Protein AF-A0A7G9G702-F1 (afdb_monomer)

Radius of gyration: 19.11 Å; Cα contacts (8 Å, |Δi|>4): 80; chains: 1; bounding box: 37×28×56 Å

Mean predicted aligned error: 6.54 Å

Sequence (93 aa):
MSKAVLVMDLPECCGDCKLGDLDPSGLYCIPADNYFDGNDSSEEKAAWCPLRELPERKKLSGNVSNIESLGKEIAAASWNECLDAIEGSAEHE

Foldseek 3Di:
DDDDDDDDDDDQFQLPDPQWDQDPVGIARNVQRDHDPCVRPRRHYDPSHPDDDDDDQDDQPVDCPDPVNVVVNVVSVVSVVVVCVVVVVPDDD

pLDDT: mean 86.0, std 12.65, range [39.09, 97.06]

Solvent-accessible surface area (backbone atoms only — not comparable to full-atom values): 6138 Å² total; per-residue (Å²): 132,90,87,88,83,88,83,76,86,82,54,80,17,51,72,70,30,90,59,44,47,81,52,100,91,38,47,31,34,63,92,72,74,44,69,57,82,71,76,58,42,66,73,42,66,52,93,82,54,83,80,70,83,78,79,80,74,55,81,74,81,87,67,66,87,48,73,67,43,43,51,52,43,50,54,29,49,57,51,37,51,54,50,28,58,68,73,65,66,54,77,85,126

Structure (mmCIF, N/CA/C/O backbone):
data_AF-A0A7G9G702-F1
#
_entry.id   AF-A0A7G9G702-F1
#
loop_
_atom_site.group_PDB
_atom_site.id
_atom_site.type_symbol
_atom_site.label_atom_id
_atom_site.label_alt_id
_atom_site.label_comp_id
_atom_site.label_asym_id
_atom_site.label_entity_id
_atom_site.label_seq_id
_atom_site.pdbx_PDB_ins_code
_atom_site.Cartn_x
_atom_site.Cartn_y
_atom_site.Cartn_z
_atom_site.occupancy
_atom_site.B_iso_or_equiv
_atom_site.auth_seq_id
_atom_site.auth_comp_id
_atom_site.auth_asym_id
_atom_site.auth_atom_id
_atom_site.pdbx_PDB_model_num
ATOM 1 N N . MET A 1 1 ? -19.474 4.122 -13.969 1.00 74.75 1 MET A N 1
ATOM 2 C CA . MET A 1 1 ? -18.239 3.364 -14.260 1.00 74.75 1 MET A CA 1
ATOM 3 C C . MET A 1 1 ? -17.720 2.796 -12.961 1.00 74.75 1 MET A C 1
ATOM 5 O O . MET A 1 1 ? -17.677 3.541 -11.986 1.00 74.75 1 MET A O 1
ATOM 9 N N . SER A 1 2 ? -17.368 1.516 -12.938 1.00 88.44 2 SER A N 1
ATOM 10 C CA . SER A 1 2 ? -16.728 0.899 -11.775 1.00 88.44 2 SER A CA 1
ATOM 11 C C . SER A 1 2 ? -15.326 1.479 -11.576 1.00 88.44 2 SER A C 1
ATOM 13 O O . SER A 1 2 ? -14.682 1.901 -12.538 1.00 88.44 2 SER A O 1
ATOM 15 N N . LYS A 1 3 ? -14.878 1.555 -10.324 1.00 89.19 3 LYS A N 1
ATOM 16 C CA . LYS A 1 3 ? -13.512 1.953 -9.960 1.00 89.19 3 LYS A CA 1
ATOM 17 C C . LYS A 1 3 ? -12.693 0.693 -9.676 1.00 89.19 3 LYS A C 1
ATOM 19 O O . LYS A 1 3 ? -13.268 -0.320 -9.292 1.00 89.19 3 LYS A O 1
ATOM 24 N N . ALA A 1 4 ? -11.381 0.770 -9.877 1.00 89.31 4 ALA A N 1
ATOM 25 C CA . ALA A 1 4 ? -10.442 -0.310 -9.595 1.00 89.31 4 ALA A CA 1
ATOM 26 C C . ALA A 1 4 ? -9.292 0.211 -8.724 1.00 89.31 4 ALA A C 1
ATOM 28 O O . ALA A 1 4 ? -8.938 1.388 -8.809 1.00 89.31 4 ALA A O 1
ATOM 29 N N . VAL A 1 5 ? -8.733 -0.678 -7.906 1.00 90.00 5 VAL A N 1
ATOM 30 C CA . VAL A 1 5 ? -7.530 -0.473 -7.091 1.00 90.00 5 VAL A CA 1
ATOM 31 C C . VAL A 1 5 ? -6.624 -1.681 -7.325 1.00 90.00 5 VAL A C 1
ATOM 33 O O . VAL A 1 5 ? -7.122 -2.801 -7.423 1.00 90.00 5 VAL A O 1
ATOM 36 N N . LEU A 1 6 ? -5.317 -1.450 -7.445 1.00 91.12 6 LEU A N 1
ATOM 37 C CA . LEU A 1 6 ? -4.297 -2.496 -7.500 1.00 91.12 6 LEU A CA 1
ATOM 38 C C . LEU A 1 6 ? -3.559 -2.513 -6.163 1.00 91.12 6 LEU A C 1
ATOM 40 O O . LEU A 1 6 ? -3.003 -1.491 -5.763 1.00 91.12 6 LEU A O 1
ATOM 44 N N . VAL A 1 7 ? -3.556 -3.666 -5.501 1.00 92.44 7 VAL A N 1
ATOM 45 C CA . VAL A 1 7 ? -2.801 -3.911 -4.269 1.00 92.44 7 VAL A CA 1
ATOM 46 C C . VAL A 1 7 ? -1.676 -4.878 -4.601 1.00 92.44 7 VAL A C 1
ATOM 48 O O . VAL A 1 7 ? -1.908 -5.916 -5.218 1.00 92.44 7 VAL A O 1
ATOM 51 N N . MET A 1 8 ? -0.456 -4.499 -4.245 1.00 92.12 8 MET A N 1
ATOM 52 C CA . MET A 1 8 ? 0.755 -5.284 -4.456 1.00 92.12 8 MET A CA 1
ATOM 53 C C . MET A 1 8 ? 1.814 -4.858 -3.444 1.00 92.12 8 MET A C 1
ATOM 55 O O . MET A 1 8 ? 1.740 -3.748 -2.910 1.00 92.12 8 MET A O 1
ATOM 59 N N . ASP A 1 9 ? 2.817 -5.705 -3.238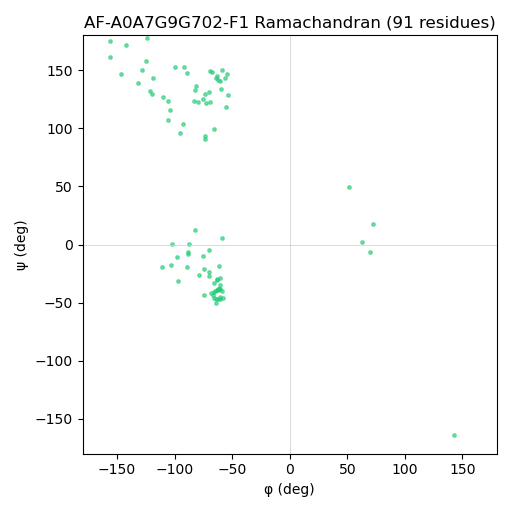 1.00 91.75 9 ASP A N 1
ATOM 60 C C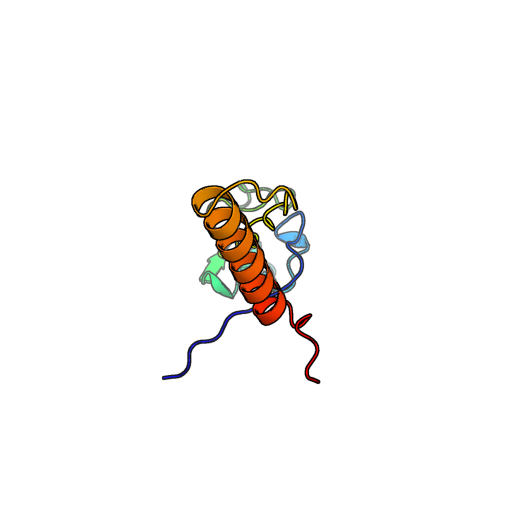A . ASP A 1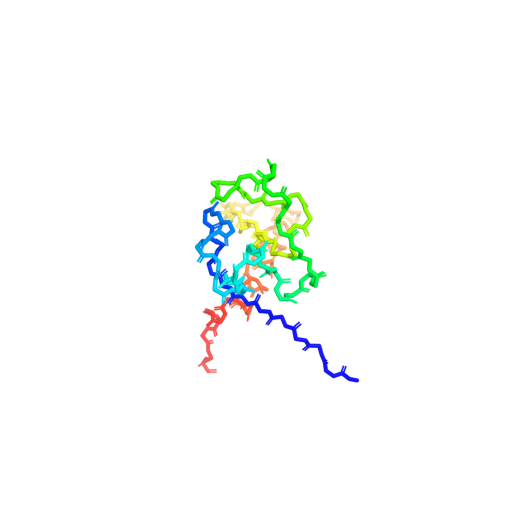 9 ? 3.991 -5.332 -2.455 1.00 91.75 9 ASP A CA 1
ATOM 61 C C . ASP A 1 9 ? 4.694 -4.132 -3.099 1.00 91.75 9 ASP A C 1
ATOM 63 O O . ASP A 1 9 ? 4.895 -4.084 -4.320 1.00 91.75 9 ASP A O 1
ATOM 67 N N . LEU A 1 10 ? 5.049 -3.142 -2.276 1.00 90.06 10 LEU A N 1
ATOM 68 C CA . LEU A 1 10 ? 5.775 -1.973 -2.753 1.00 90.06 10 LEU A CA 1
ATOM 69 C C . LEU A 1 10 ? 7.225 -2.386 -3.066 1.00 90.06 10 LEU A C 1
ATOM 71 O O . LEU A 1 10 ? 7.911 -2.864 -2.163 1.00 90.06 10 LEU A O 1
ATOM 75 N N . PRO A 1 11 ? 7.710 -2.207 -4.308 1.00 89.25 11 PRO A N 1
ATOM 76 C CA . PRO A 1 11 ? 9.088 -2.539 -4.647 1.00 89.25 11 PRO A CA 1
ATOM 77 C C . PRO A 1 11 ? 10.060 -1.564 -3.971 1.00 89.25 11 PRO A C 1
ATOM 79 O O . PRO A 1 11 ? 9.730 -0.388 -3.792 1.00 89.25 11 PRO A O 1
ATOM 82 N N . GLU A 1 12 ? 11.264 -2.040 -3.640 1.00 83.81 12 GLU A N 1
ATOM 83 C CA . GLU A 1 12 ? 12.317 -1.217 -3.020 1.00 83.81 12 GLU A CA 1
ATOM 84 C C . GLU A 1 12 ? 12.740 -0.064 -3.939 1.00 83.81 12 GLU A C 1
ATOM 86 O O . GLU A 1 12 ? 12.925 1.067 -3.490 1.00 83.81 12 GLU A O 1
ATOM 91 N N . CYS A 1 13 ? 12.803 -0.331 -5.244 1.00 84.19 13 CYS A N 1
ATOM 92 C CA . CYS A 1 13 ? 13.141 0.649 -6.260 1.00 84.19 13 CYS A CA 1
ATOM 93 C C . CYS A 1 13 ? 12.317 0.463 -7.540 1.00 84.19 13 CYS A C 1
ATOM 95 O O . CYS A 1 13 ? 11.588 -0.516 -7.730 1.00 84.19 13 CYS A O 1
ATOM 97 N N . CYS A 1 14 ? 12.431 1.414 -8.466 1.00 84.81 14 CYS A N 1
ATOM 98 C CA . CYS A 1 14 ? 11.678 1.351 -9.713 1.00 84.81 14 CYS A CA 1
ATOM 99 C C . CYS A 1 14 ? 12.153 0.240 -10.661 1.00 84.81 14 CYS A C 1
ATOM 101 O O . CYS A 1 14 ? 11.325 -0.292 -11.398 1.00 84.81 14 CYS A O 1
ATOM 103 N N . GLY A 1 15 ? 13.428 -0.163 -10.596 1.00 83.00 15 GLY A N 1
ATOM 104 C CA . GLY A 1 15 ? 13.961 -1.275 -11.392 1.00 83.00 15 GLY A CA 1
ATOM 105 C C . GLY A 1 15 ? 13.320 -2.631 -11.069 1.00 83.00 15 GLY A C 1
ATOM 106 O O . GLY A 1 15 ? 13.158 -3.459 -11.962 1.00 83.00 15 GLY A O 1
ATOM 107 N N . ASP A 1 16 ? 12.876 -2.828 -9.826 1.00 85.62 16 ASP A N 1
ATOM 108 C CA . ASP A 1 16 ? 12.208 -4.061 -9.386 1.00 85.62 16 ASP A CA 1
ATOM 109 C C . ASP A 1 16 ? 10.686 -4.043 -9.603 1.00 85.62 16 ASP A C 1
ATOM 111 O O . ASP A 1 16 ? 10.000 -5.065 -9.444 1.00 85.62 16 ASP A O 1
ATOM 115 N N . CYS A 1 17 ? 10.139 -2.889 -9.991 1.00 89.25 17 CYS A N 1
ATOM 116 C CA . CYS A 1 17 ? 8.708 -2.682 -10.139 1.00 89.25 17 CYS A CA 1
ATOM 117 C C . CYS A 1 17 ? 8.138 -3.476 -11.320 1.00 89.25 17 CYS A C 1
ATOM 119 O O . CYS A 1 17 ? 8.483 -3.251 -12.477 1.00 89.25 17 CYS A O 1
ATOM 121 N N . LYS A 1 18 ? 7.155 -4.342 -11.046 1.00 90.00 18 LYS A N 1
ATOM 122 C CA . LYS A 1 18 ? 6.463 -5.149 -12.073 1.00 90.00 18 LYS A CA 1
ATOM 123 C C . LYS A 1 18 ? 5.558 -4.344 -13.011 1.00 90.00 18 LYS A C 1
ATOM 125 O O . LYS A 1 18 ? 4.985 -4.913 -13.933 1.00 90.00 18 LYS A O 1
ATOM 130 N N . LEU A 1 19 ? 5.407 -3.046 -12.755 1.00 91.62 19 LEU A N 1
ATOM 131 C CA . LEU A 1 19 ? 4.650 -2.112 -13.592 1.00 91.62 19 LEU A CA 1
ATOM 132 C C . LEU A 1 19 ? 5.562 -1.241 -14.472 1.00 91.62 19 LEU A C 1
ATOM 134 O O . LEU A 1 19 ? 5.063 -0.363 -15.178 1.00 91.62 19 LEU A O 1
ATOM 138 N N . GLY A 1 20 ? 6.880 -1.432 -14.381 1.00 88.69 20 GLY A N 1
ATOM 139 C CA . GLY A 1 20 ? 7.856 -0.793 -15.252 1.00 88.69 20 GLY A CA 1
ATOM 140 C C . GLY A 1 20 ? 8.170 -1.649 -16.477 1.00 88.69 20 GLY A C 1
ATOM 141 O O . GLY A 1 20 ? 8.076 -2.875 -16.422 1.00 88.69 20 GLY A O 1
ATOM 142 N N . ASP A 1 21 ? 8.564 -0.994 -17.562 1.00 88.06 21 ASP A N 1
ATOM 143 C CA . ASP A 1 21 ? 9.126 -1.628 -18.753 1.00 88.06 21 ASP A CA 1
ATOM 144 C C . ASP A 1 21 ? 10.523 -1.062 -19.018 1.00 88.06 21 ASP A C 1
ATOM 146 O O . ASP A 1 21 ? 10.717 0.151 -18.957 1.00 88.06 21 ASP A O 1
ATOM 150 N N . LEU A 1 22 ? 11.503 -1.932 -19.254 1.00 85.75 22 LEU A N 1
ATOM 151 C CA . LEU A 1 22 ? 12.882 -1.529 -19.520 1.00 85.75 22 LEU A CA 1
ATOM 152 C C . LEU A 1 22 ? 13.158 -1.677 -21.012 1.00 85.75 22 LEU A C 1
ATOM 154 O O . LEU A 1 22 ? 13.191 -2.791 -21.537 1.00 85.75 22 LEU A O 1
ATOM 158 N N . ASP A 1 23 ? 13.422 -0.558 -21.674 1.00 84.56 23 ASP A N 1
ATOM 159 C CA . ASP A 1 23 ? 13.720 -0.505 -23.099 1.00 84.56 23 ASP A CA 1
ATOM 160 C C . ASP A 1 23 ? 15.079 0.185 -23.366 1.00 84.56 23 ASP A C 1
ATOM 162 O O . ASP A 1 23 ? 15.763 0.617 -22.432 1.00 84.56 23 ASP A O 1
ATOM 166 N N . PRO A 1 24 ? 15.539 0.273 -24.631 1.00 83.31 24 PRO A N 1
ATOM 167 C CA . PRO A 1 24 ? 16.801 0.943 -24.957 1.00 83.31 24 PRO A CA 1
ATOM 168 C C . PRO A 1 24 ? 16.858 2.439 -24.597 1.00 83.31 24 PRO A C 1
ATOM 170 O O . PRO A 1 24 ? 17.953 2.999 -24.556 1.00 83.31 24 PRO A O 1
ATOM 173 N N . SER A 1 25 ? 15.711 3.088 -24.388 1.00 82.88 25 SER A N 1
ATOM 174 C CA . SER A 1 25 ? 15.581 4.498 -24.002 1.00 82.88 25 SER A CA 1
ATOM 175 C C . SER A 1 25 ? 15.592 4.685 -22.481 1.00 82.88 25 SER A C 1
ATOM 177 O O . SER A 1 25 ? 15.880 5.786 -22.013 1.00 82.88 25 SER A O 1
ATOM 179 N N . GLY A 1 26 ? 15.314 3.630 -21.711 1.00 84.81 26 GLY A N 1
ATOM 180 C CA . GLY A 1 26 ? 15.411 3.607 -20.256 1.00 84.81 26 GLY A CA 1
ATOM 181 C C . GLY A 1 26 ? 14.301 2.791 -19.600 1.00 84.81 26 GLY A C 1
ATOM 182 O O . GLY A 1 26 ? 13.623 1.985 -20.231 1.00 84.81 26 GLY A O 1
ATOM 183 N N . LEU A 1 27 ? 14.118 2.998 -18.296 1.00 87.56 27 LEU A N 1
ATOM 184 C CA . LEU A 1 27 ? 12.973 2.452 -17.575 1.00 87.56 27 LEU A CA 1
ATOM 185 C C . LEU A 1 27 ? 11.765 3.378 -17.791 1.00 87.56 27 LEU A C 1
ATOM 187 O O . LEU A 1 27 ? 11.868 4.596 -17.625 1.00 87.56 27 LEU A O 1
ATOM 191 N N . TYR A 1 28 ? 10.616 2.800 -18.120 1.00 89.88 28 TYR A N 1
ATOM 192 C CA . TYR A 1 28 ? 9.348 3.487 -18.338 1.00 89.88 28 TYR A CA 1
ATOM 193 C C . TYR A 1 28 ? 8.288 2.988 -17.352 1.00 89.88 28 TYR A C 1
ATOM 195 O O . TYR A 1 28 ? 8.074 1.789 -17.196 1.00 89.88 28 TYR A O 1
ATOM 203 N N . CYS A 1 29 ? 7.608 3.906 -16.665 1.00 91.06 29 CYS A N 1
ATOM 204 C CA . CYS A 1 29 ? 6.527 3.597 -15.737 1.00 91.06 29 CYS A CA 1
ATOM 205 C C . CYS A 1 29 ? 5.178 3.642 -16.461 1.00 91.06 29 CYS A C 1
ATOM 207 O O . CYS A 1 29 ? 4.621 4.718 -16.681 1.00 91.06 29 CYS A O 1
ATOM 209 N N . ILE A 1 30 ? 4.615 2.469 -16.760 1.00 92.06 30 ILE A N 1
ATOM 210 C CA . ILE A 1 30 ? 3.359 2.344 -17.515 1.00 92.06 30 ILE A CA 1
ATOM 211 C C . ILE A 1 30 ? 2.190 3.083 -16.831 1.00 92.06 30 ILE A C 1
ATOM 213 O O . ILE A 1 30 ? 1.484 3.823 -17.513 1.00 92.06 30 ILE A O 1
ATOM 217 N N . PRO A 1 31 ? 1.960 2.962 -15.503 1.00 92.25 31 PRO A N 1
ATOM 218 C CA . PRO A 1 31 ? 0.818 3.626 -14.868 1.00 92.25 31 PRO A CA 1
ATOM 219 C C . PRO A 1 31 ? 0.933 5.154 -14.796 1.00 92.25 31 PRO A C 1
ATOM 221 O O . PRO A 1 31 ? -0.086 5.824 -14.643 1.00 92.25 31 PRO A O 1
ATOM 224 N N . ALA A 1 32 ? 2.152 5.697 -14.843 1.00 91.19 32 ALA A N 1
ATOM 225 C CA . ALA A 1 32 ? 2.400 7.137 -14.776 1.00 91.19 32 ALA A CA 1
ATOM 226 C C . ALA A 1 32 ? 2.597 7.782 -16.153 1.00 91.19 32 ALA A C 1
ATOM 228 O O . ALA A 1 32 ? 2.629 9.007 -16.226 1.00 91.19 32 ALA A O 1
ATOM 229 N N . ASP A 1 33 ? 2.746 6.970 -17.204 1.00 91.94 33 ASP A N 1
ATOM 230 C CA . ASP A 1 33 ? 3.110 7.409 -18.551 1.00 91.94 33 ASP A CA 1
ATOM 231 C C . ASP A 1 33 ? 4.366 8.300 -18.555 1.00 91.94 33 ASP A C 1
ATOM 233 O O . ASP A 1 33 ? 4.374 9.413 -19.080 1.00 91.94 33 ASP A O 1
ATOM 237 N N . ASN A 1 34 ? 5.428 7.840 -17.882 1.00 89.12 34 ASN A N 1
ATOM 238 C CA . ASN A 1 34 ? 6.641 8.634 -17.704 1.00 89.12 34 ASN A CA 1
ATOM 239 C C . ASN A 1 34 ? 7.917 7.782 -17.685 1.00 89.12 34 ASN A C 1
ATOM 241 O O . ASN A 1 34 ? 7.915 6.659 -17.179 1.00 89.12 34 ASN A O 1
ATOM 245 N N . TYR A 1 35 ? 9.012 8.339 -18.205 1.00 86.69 35 TYR A N 1
ATOM 246 C CA . TYR A 1 35 ? 10.345 7.735 -18.142 1.00 86.69 35 TYR A CA 1
ATOM 247 C C . TYR A 1 35 ? 11.077 8.164 -16.875 1.00 86.69 35 TYR A C 1
ATOM 249 O O . TYR A 1 35 ? 10.925 9.289 -16.399 1.00 86.69 35 TYR A O 1
ATOM 257 N N . PHE A 1 36 ? 11.914 7.272 -16.355 1.00 79.12 36 PHE A N 1
ATOM 258 C CA . PHE A 1 36 ? 12.876 7.628 -15.319 1.00 79.12 36 PHE A CA 1
ATOM 259 C C . PHE A 1 36 ? 14.030 8.402 -15.962 1.00 79.12 36 PHE A C 1
ATOM 261 O O . PHE A 1 36 ? 14.650 7.927 -16.912 1.00 79.12 36 PHE A O 1
ATOM 268 N N . ASP A 1 37 ? 14.316 9.603 -15.461 1.00 70.88 37 ASP A N 1
ATOM 269 C CA . ASP A 1 37 ? 15.272 10.543 -16.062 1.00 70.88 37 ASP A CA 1
ATOM 270 C C . ASP A 1 37 ? 16.744 10.256 -15.707 1.00 70.88 37 ASP A C 1
ATOM 272 O O . ASP A 1 37 ? 17.627 11.078 -15.955 1.00 70.88 37 ASP A O 1
ATOM 276 N N . GLY A 1 38 ? 17.027 9.079 -15.139 1.00 60.44 38 GLY A N 1
ATOM 277 C CA . GLY A 1 38 ? 18.368 8.635 -14.753 1.00 60.44 38 GLY A CA 1
ATOM 278 C C . GLY A 1 38 ? 18.975 9.388 -13.564 1.00 60.44 38 GLY A C 1
ATOM 279 O O . GLY A 1 38 ? 20.042 8.991 -13.098 1.00 60.44 38 GLY A O 1
ATOM 280 N N . ASN A 1 39 ? 18.318 10.444 -13.070 1.00 57.72 39 ASN A N 1
ATOM 281 C CA . ASN A 1 39 ? 18.710 11.182 -11.872 1.00 57.72 39 ASN A CA 1
ATOM 282 C C . ASN A 1 39 ? 17.931 10.699 -10.638 1.00 57.72 39 ASN A C 1
ATOM 284 O O . ASN A 1 39 ? 18.492 10.656 -9.546 1.00 57.72 39 ASN A O 1
ATOM 288 N N . ASP A 1 40 ? 16.685 10.256 -10.832 1.00 57.31 40 ASP A N 1
ATOM 289 C CA . ASP A 1 40 ? 16.030 9.294 -9.942 1.00 57.31 40 ASP A CA 1
ATOM 290 C C . ASP A 1 40 ? 16.674 7.926 -10.209 1.00 57.31 40 ASP A C 1
ATOM 292 O O . ASP A 1 40 ? 16.337 7.231 -11.174 1.00 57.31 40 ASP A O 1
ATOM 296 N N . SER A 1 41 ? 17.700 7.585 -9.426 1.00 52.94 41 SER A N 1
ATOM 297 C CA . SER A 1 41 ? 18.425 6.329 -9.589 1.00 52.94 41 SER A CA 1
ATOM 298 C C . SER A 1 41 ? 17.447 5.154 -9.544 1.00 52.94 41 SER A C 1
ATOM 300 O O . SER A 1 41 ? 16.479 5.139 -8.786 1.00 52.94 41 SER A O 1
ATOM 302 N N . SER A 1 42 ? 17.744 4.102 -10.304 1.00 56.72 42 SER A N 1
ATOM 303 C CA . SER A 1 42 ? 17.078 2.798 -10.208 1.00 56.72 42 SER A CA 1
ATOM 304 C C . SER A 1 42 ? 17.180 2.148 -8.820 1.00 56.72 42 SER A C 1
ATOM 306 O O . SER A 1 42 ? 16.802 0.993 -8.682 1.00 56.72 42 SER A O 1
ATOM 308 N N . GLU A 1 43 ? 17.737 2.842 -7.828 1.00 61.84 43 GLU A N 1
ATOM 309 C CA . GLU A 1 43 ? 17.927 2.413 -6.445 1.00 61.84 43 GLU A CA 1
ATOM 310 C C . GLU A 1 43 ? 16.8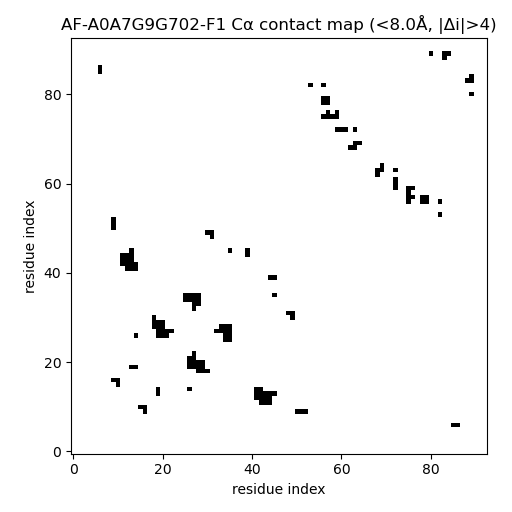93 3.050 -5.504 1.00 61.84 43 GLU A C 1
ATOM 312 O O . GLU A 1 43 ? 16.662 2.519 -4.423 1.00 61.84 43 GLU A O 1
ATOM 317 N N . GLU A 1 44 ? 16.220 4.133 -5.915 1.00 68.69 44 GLU A N 1
ATOM 318 C CA . GLU A 1 44 ? 15.201 4.813 -5.110 1.00 68.69 44 GLU A CA 1
ATOM 319 C C . GLU A 1 44 ? 13.866 4.935 -5.860 1.00 68.69 44 GLU A C 1
ATOM 321 O O . GLU A 1 44 ? 13.762 4.841 -7.085 1.00 68.69 44 GLU A O 1
ATOM 326 N N . LYS A 1 45 ? 12.787 5.112 -5.097 1.00 78.19 45 LYS A N 1
ATOM 327 C CA . LYS A 1 45 ? 11.450 5.339 -5.642 1.00 78.19 45 LYS A CA 1
ATOM 328 C C . LYS A 1 45 ? 11.308 6.798 -6.072 1.00 78.19 45 LYS A C 1
ATOM 330 O O . LYS A 1 45 ? 11.395 7.694 -5.236 1.00 78.19 45 LYS A O 1
ATOM 335 N N . ALA A 1 46 ? 10.975 7.028 -7.341 1.00 81.94 46 ALA A N 1
ATOM 336 C CA . ALA A 1 46 ? 10.734 8.377 -7.849 1.00 81.94 46 ALA A CA 1
ATOM 337 C C . ALA A 1 46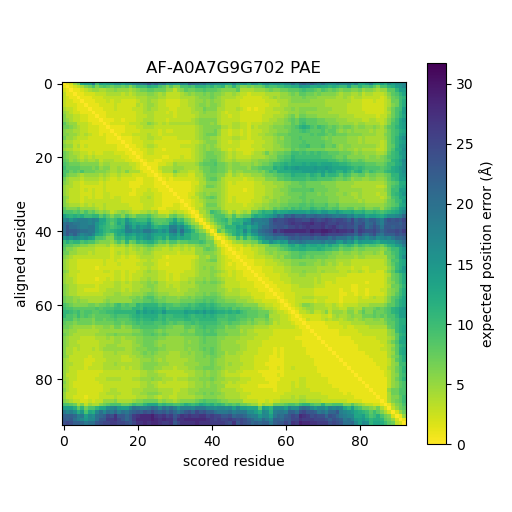 ? 9.642 9.122 -7.061 1.00 81.94 46 ALA A C 1
ATOM 339 O O . ALA A 1 46 ? 8.604 8.553 -6.699 1.00 81.94 46 ALA A O 1
ATOM 340 N N . ALA A 1 47 ? 9.822 10.431 -6.869 1.00 83.94 47 ALA A N 1
ATOM 341 C CA . ALA A 1 47 ? 8.883 11.268 -6.113 1.00 83.94 47 ALA A CA 1
ATOM 342 C C . ALA A 1 47 ? 7.465 11.300 -6.724 1.00 83.94 47 ALA A C 1
ATOM 344 O O . ALA A 1 47 ? 6.469 11.464 -6.014 1.00 83.94 47 ALA A O 1
ATOM 345 N N . TRP A 1 48 ? 7.370 11.122 -8.044 1.00 87.12 48 TRP A N 1
ATOM 346 C CA . TRP A 1 48 ? 6.117 11.070 -8.798 1.00 87.12 48 TRP A CA 1
ATOM 347 C C . TRP A 1 48 ? 5.502 9.665 -8.880 1.00 87.12 48 TRP A C 1
ATOM 349 O O . TRP A 1 48 ? 4.446 9.506 -9.492 1.00 87.12 48 TRP A O 1
ATOM 359 N N . CYS A 1 49 ? 6.123 8.648 -8.273 1.00 88.81 49 CYS A N 1
ATOM 360 C CA . CYS A 1 49 ? 5.658 7.267 -8.354 1.00 88.81 49 CYS A CA 1
ATOM 361 C C . CYS A 1 49 ? 4.173 7.144 -7.937 1.00 88.81 49 CYS A C 1
ATOM 363 O O . CYS A 1 49 ? 3.790 7.610 -6.855 1.00 88.81 49 CYS A O 1
ATOM 365 N N . PRO A 1 50 ? 3.324 6.495 -8.760 1.00 91.31 50 PRO A N 1
ATOM 366 C CA . PRO A 1 50 ? 1.889 6.403 -8.498 1.00 91.31 50 PRO A CA 1
ATOM 367 C C . PRO A 1 50 ? 1.549 5.418 -7.372 1.00 91.31 50 PRO A C 1
ATOM 369 O O . PRO A 1 50 ? 0.476 5.519 -6.778 1.00 91.31 50 PRO A O 1
ATOM 372 N N . LEU A 1 51 ? 2.450 4.479 -7.057 1.00 92.38 51 LEU A N 1
ATOM 373 C CA . LEU A 1 51 ? 2.250 3.525 -5.970 1.00 92.38 51 LEU A CA 1
ATOM 374 C C . LEU A 1 51 ? 2.340 4.230 -4.617 1.00 92.38 51 LEU A C 1
ATOM 376 O O . LEU A 1 51 ? 3.298 4.951 -4.322 1.00 92.38 51 LEU A O 1
ATOM 380 N N . ARG A 1 52 ? 1.356 3.982 -3.759 1.00 91.06 52 ARG A N 1
ATOM 381 C CA . ARG A 1 52 ? 1.305 4.486 -2.385 1.00 91.06 52 ARG A CA 1
ATOM 382 C C . ARG A 1 52 ? 1.286 3.306 -1.431 1.00 91.06 52 ARG A C 1
ATOM 384 O O . ARG A 1 52 ? 0.680 2.285 -1.737 1.00 91.06 52 ARG A O 1
ATOM 391 N N . GLU A 1 53 ? 1.954 3.468 -0.298 1.00 92.75 53 GLU A N 1
ATOM 392 C CA . GLU A 1 53 ? 1.818 2.520 0.802 1.00 92.75 53 GLU A CA 1
ATOM 393 C C . GLU A 1 53 ? 0.372 2.526 1.283 1.00 92.75 53 GLU A C 1
ATOM 395 O O . GLU A 1 53 ? -0.276 3.582 1.332 1.00 92.75 53 GLU A O 1
ATOM 400 N N . LEU A 1 54 ? -0.136 1.344 1.625 1.00 93.44 54 LEU A N 1
ATOM 401 C CA . LEU A 1 54 ? -1.380 1.278 2.365 1.00 93.44 54 LEU A CA 1
ATOM 402 C C . LEU A 1 54 ? -1.177 1.949 3.728 1.00 93.44 54 LEU A C 1
ATOM 404 O O . LEU A 1 54 ? -0.095 1.859 4.313 1.00 93.44 54 LEU A O 1
ATOM 408 N N . PRO A 1 55 ? -2.200 2.634 4.251 1.00 94.19 55 PRO A N 1
ATOM 409 C CA . PRO A 1 55 ? -2.106 3.200 5.579 1.00 94.19 55 PRO A CA 1
ATOM 410 C C . PRO A 1 55 ? -1.840 2.136 6.650 1.00 94.19 55 PRO A C 1
ATOM 412 O O . PRO A 1 55 ? -2.312 1.005 6.556 1.00 94.19 55 PRO A O 1
ATOM 415 N N . GLU A 1 56 ? -1.161 2.528 7.725 1.00 95.44 56 GLU A N 1
ATOM 416 C CA . GLU A 1 56 ? -0.896 1.619 8.839 1.00 95.44 56 GLU A CA 1
ATOM 417 C C . GLU A 1 56 ? -2.185 1.161 9.541 1.00 95.44 56 GLU A C 1
ATOM 419 O O . GLU A 1 56 ? -3.119 1.946 9.778 1.00 95.44 56 GLU A O 1
ATOM 424 N N . ARG A 1 57 ? -2.190 -0.108 9.965 1.00 95.44 57 ARG A N 1
ATOM 425 C CA . ARG A 1 57 ? -3.202 -0.648 10.876 1.00 95.44 57 ARG A CA 1
ATOM 426 C C . ARG A 1 57 ? -3.176 0.102 12.208 1.00 95.44 57 ARG A C 1
ATOM 428 O O . ARG A 1 57 ? -2.121 0.430 12.755 1.00 95.44 57 ARG A O 1
ATOM 435 N N . LYS A 1 58 ? -4.354 0.352 12.772 1.00 96.25 58 LYS A N 1
ATOM 436 C CA . LYS A 1 58 ? -4.490 0.944 14.105 1.00 96.25 58 LYS A CA 1
ATOM 437 C C . LYS A 1 58 ? -4.323 -0.136 15.165 1.00 96.25 58 LYS A C 1
ATOM 439 O O . LYS A 1 58 ? -4.889 -1.222 15.060 1.00 96.25 58 LYS A O 1
ATOM 444 N N . LYS A 1 59 ? -3.565 0.178 16.216 1.00 94.62 59 LYS A N 1
ATOM 445 C CA . LYS A 1 59 ? -3.457 -0.684 17.397 1.00 94.62 59 LYS A CA 1
ATOM 446 C C . LYS A 1 59 ? -4.747 -0.594 18.206 1.00 94.62 59 LYS A C 1
ATOM 448 O O . LYS A 1 59 ? -5.172 0.509 18.543 1.00 94.62 59 LYS A O 1
ATOM 453 N N . LEU A 1 60 ? -5.317 -1.747 18.538 1.00 93.50 60 LEU A N 1
ATOM 454 C CA . LEU A 1 60 ? -6.410 -1.862 19.497 1.00 93.50 60 LEU A CA 1
ATOM 455 C C . LEU A 1 60 ? -5.812 -1.890 20.902 1.00 93.50 60 LEU A C 1
ATOM 457 O O . LEU A 1 60 ? -4.933 -2.706 21.187 1.00 93.50 60 LEU A O 1
ATOM 461 N N . SER A 1 61 ? -6.235 -0.973 21.771 1.00 90.25 61 SER A N 1
ATOM 462 C CA . SER A 1 61 ? -5.781 -0.958 23.160 1.00 90.25 61 SER A CA 1
ATOM 463 C C . SER A 1 61 ? -6.511 -2.010 23.989 1.00 90.25 61 SER A C 1
ATOM 465 O O . SER A 1 61 ? -5.992 -2.395 25.037 1.00 90.25 61 SER A O 1
ATOM 467 N N . GLY A 1 62 ? -7.733 -2.396 23.601 1.00 88.38 62 GLY A N 1
ATOM 468 C CA . GLY A 1 62 ? -8.615 -3.263 24.389 1.00 88.38 62 GLY A CA 1
ATOM 469 C C . GLY A 1 62 ? -9.046 -2.671 25.740 1.00 88.38 62 GLY A C 1
ATOM 470 O O . GLY A 1 62 ? -9.759 -3.320 26.503 1.00 88.38 62 GLY A O 1
ATOM 471 N N . ASN A 1 63 ? -8.628 -1.442 26.062 1.00 87.75 63 ASN A N 1
ATOM 472 C CA . ASN A 1 63 ? -8.956 -0.770 27.311 1.00 87.75 63 ASN A CA 1
ATOM 473 C C . ASN A 1 63 ? -10.173 0.128 27.097 1.00 87.75 63 ASN A C 1
ATOM 475 O O . ASN A 1 63 ? -10.060 1.272 26.653 1.00 87.75 63 ASN A O 1
ATOM 479 N N . VAL A 1 64 ? -11.342 -0.411 27.427 1.00 92.38 64 VAL A N 1
ATOM 480 C CA . VAL A 1 64 ? -12.605 0.320 27.384 1.00 92.38 64 VAL A CA 1
ATOM 481 C C . VAL A 1 64 ? -13.026 0.653 28.809 1.00 92.38 64 VAL A C 1
ATOM 483 O O . VAL A 1 64 ? -13.452 -0.214 29.566 1.00 92.38 64 VAL A O 1
ATOM 486 N N . SER A 1 65 ? -12.909 1.926 29.176 1.00 94.00 65 SER A N 1
ATOM 487 C CA . SER A 1 65 ? -13.293 2.446 30.498 1.00 94.00 65 SER A CA 1
ATOM 488 C C . SER A 1 65 ? -14.514 3.366 30.445 1.00 94.00 65 SER A C 1
ATOM 490 O O . SER A 1 65 ? -15.174 3.595 31.456 1.00 94.00 65 SER A O 1
ATOM 492 N N . ASN A 1 66 ? -14.828 3.897 29.264 1.00 94.75 66 ASN A N 1
ATOM 493 C CA . ASN A 1 66 ? -15.964 4.773 29.007 1.00 94.75 66 ASN A CA 1
ATOM 494 C C . ASN A 1 66 ? -16.375 4.730 27.521 1.00 94.75 66 ASN A C 1
ATOM 496 O O . ASN A 1 66 ? -15.705 4.124 26.681 1.00 94.75 66 ASN A O 1
ATOM 500 N N . ILE A 1 67 ? -17.471 5.414 27.188 1.00 95.44 67 ILE A N 1
ATOM 501 C CA . ILE A 1 67 ? -18.020 5.462 25.822 1.00 95.44 67 ILE A CA 1
ATOM 502 C C . ILE A 1 67 ? -17.021 6.056 24.817 1.00 95.44 67 ILE A C 1
ATOM 504 O O . ILE A 1 67 ? -16.960 5.604 23.678 1.00 95.44 67 ILE A O 1
ATOM 508 N N . GLU A 1 68 ? -16.203 7.030 25.222 1.00 95.00 68 GLU A N 1
ATOM 509 C CA . GLU A 1 68 ? -15.198 7.627 24.337 1.00 95.00 68 GLU A CA 1
ATOM 510 C C . GLU A 1 68 ? -14.109 6.610 23.958 1.00 95.00 68 GLU A C 1
ATOM 512 O O . GLU A 1 68 ? -13.772 6.468 22.784 1.00 95.00 68 GLU A O 1
ATOM 517 N N . SER A 1 69 ? -13.587 5.864 24.938 1.00 95.06 69 SER A N 1
ATOM 518 C CA . SER A 1 69 ? -12.614 4.792 24.699 1.00 95.06 69 SER A CA 1
ATOM 519 C C . SER A 1 69 ? -13.195 3.668 23.839 1.00 95.06 69 SER A C 1
ATOM 521 O O . SER A 1 69 ? -12.522 3.212 22.921 1.00 95.06 69 SER A O 1
ATOM 523 N N . LEU A 1 70 ? -14.469 3.302 24.042 1.00 95.75 70 LEU A N 1
ATOM 524 C CA . LEU A 1 70 ? -15.171 2.354 23.173 1.00 95.75 70 LEU A CA 1
ATOM 525 C C . LEU A 1 70 ? -15.244 2.862 21.727 1.00 95.75 70 LEU A C 1
ATOM 527 O O . LEU A 1 70 ? -14.953 2.117 20.797 1.00 95.75 70 LEU A O 1
ATOM 531 N N . GLY A 1 71 ? -15.593 4.137 21.532 1.00 96.44 71 GLY A N 1
ATOM 532 C CA . GLY A 1 71 ? -15.657 4.745 20.203 1.00 96.44 71 GLY A CA 1
ATOM 533 C C . GLY A 1 71 ? -14.313 4.725 19.470 1.00 96.44 71 GLY A C 1
ATOM 534 O O . GLY A 1 71 ? -14.278 4.466 18.268 1.00 96.44 71 GLY A O 1
ATOM 535 N N . LYS A 1 72 ? -13.200 4.939 20.186 1.00 95.56 72 LYS A N 1
ATOM 536 C CA . LYS A 1 72 ? -11.843 4.855 19.615 1.00 95.56 72 LYS A CA 1
ATOM 537 C C . LYS A 1 72 ? -11.480 3.432 19.188 1.00 95.56 72 LYS A C 1
ATOM 539 O O . LYS A 1 72 ? -10.937 3.267 18.099 1.00 95.56 72 LYS A O 1
ATOM 544 N N . GLU A 1 7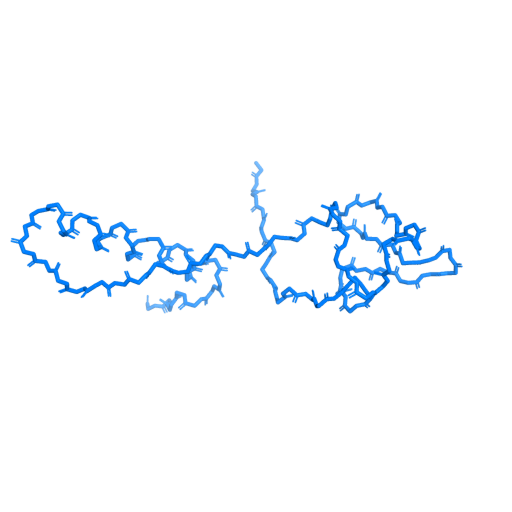3 ? -11.802 2.429 20.005 1.00 96.25 73 GLU A N 1
ATOM 545 C CA . GLU A 1 73 ? -11.580 1.015 19.663 1.00 96.25 73 GLU A CA 1
ATOM 546 C C . GLU A 1 73 ? -12.386 0.606 18.427 1.00 96.25 73 GLU A C 1
ATOM 548 O O . GLU A 1 73 ? -11.825 0.032 17.499 1.00 96.25 73 GLU A O 1
ATOM 553 N N . ILE A 1 74 ? -13.674 0.967 18.367 1.00 96.19 74 ILE A N 1
ATOM 554 C CA . ILE A 1 74 ? -14.532 0.661 17.212 1.00 96.19 74 ILE A CA 1
ATOM 555 C C . ILE A 1 74 ? -13.979 1.319 15.945 1.00 96.19 74 ILE A C 1
ATOM 557 O O . ILE A 1 74 ? -13.838 0.656 14.925 1.00 96.19 74 ILE A O 1
ATOM 561 N N . ALA A 1 75 ? -13.604 2.601 16.001 1.00 96.19 75 ALA A N 1
ATOM 562 C CA . ALA A 1 75 ? -13.044 3.293 14.842 1.00 96.19 75 ALA A CA 1
ATOM 563 C C . ALA A 1 75 ? -11.727 2.661 14.352 1.00 96.19 75 ALA A C 1
ATOM 565 O O . ALA A 1 75 ? -11.498 2.567 13.147 1.00 96.19 75 ALA A O 1
ATOM 566 N N . ALA A 1 76 ? -10.867 2.218 15.273 1.00 96.81 76 ALA A N 1
ATOM 567 C CA . ALA A 1 76 ? -9.628 1.519 14.943 1.00 96.81 76 ALA A CA 1
ATOM 568 C C . ALA A 1 76 ? -9.887 0.129 14.337 1.00 96.81 76 ALA A C 1
ATOM 570 O O . ALA A 1 76 ? -9.237 -0.232 13.357 1.00 96.81 76 ALA A O 1
ATOM 571 N N . ALA A 1 77 ? -10.850 -0.622 14.879 1.00 96.19 77 ALA A N 1
ATOM 572 C CA . ALA A 1 77 ? -11.244 -1.928 14.359 1.00 96.19 77 ALA A CA 1
ATOM 573 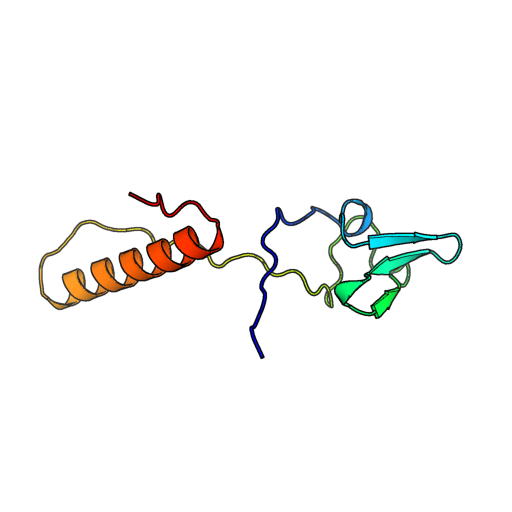C C . ALA A 1 77 ? -11.836 -1.806 12.950 1.00 96.19 77 ALA A C 1
ATOM 575 O O . ALA A 1 77 ? -11.334 -2.440 12.029 1.00 96.19 77 ALA A O 1
ATOM 576 N N . SER A 1 78 ? -12.801 -0.905 12.745 1.00 96.25 78 SER A N 1
ATOM 577 C CA . SER A 1 78 ? -13.416 -0.677 11.431 1.00 96.25 78 SER A CA 1
ATOM 578 C C . SER A 1 78 ? -12.423 -0.165 10.383 1.00 96.25 78 SER A C 1
ATOM 580 O O . SER A 1 78 ? -12.561 -0.457 9.198 1.00 96.25 78 SER A O 1
ATOM 582 N N . TRP A 1 79 ? -11.399 0.591 10.795 1.00 97.06 79 TRP A N 1
ATOM 583 C CA . TRP A 1 79 ? -10.299 0.965 9.905 1.00 97.06 79 TRP A CA 1
ATOM 584 C C . TRP A 1 79 ? -9.500 -0.254 9.442 1.00 97.06 79 TRP A C 1
ATOM 586 O O . TRP A 1 79 ? -9.225 -0.386 8.251 1.00 97.06 79 TRP A O 1
ATOM 596 N N . ASN A 1 80 ? -9.148 -1.144 10.371 1.00 96.19 80 ASN A N 1
ATOM 597 C CA . ASN A 1 80 ? -8.423 -2.370 10.050 1.00 96.19 80 ASN A CA 1
ATOM 598 C C . ASN A 1 80 ? -9.267 -3.305 9.174 1.00 96.19 80 ASN A C 1
ATOM 600 O O . ASN A 1 80 ? -8.739 -3.811 8.195 1.00 96.19 80 ASN A O 1
ATOM 604 N N . GLU A 1 81 ? -10.572 -3.430 9.431 1.00 96.38 81 GLU A N 1
ATOM 605 C CA . GLU A 1 81 ? -11.495 -4.192 8.576 1.00 96.38 81 GLU A CA 1
ATOM 606 C C . GLU A 1 81 ? -11.528 -3.654 7.135 1.00 96.38 81 GLU A C 1
ATOM 608 O O . GLU A 1 81 ? -11.548 -4.424 6.177 1.00 96.38 81 GLU A O 1
ATOM 613 N N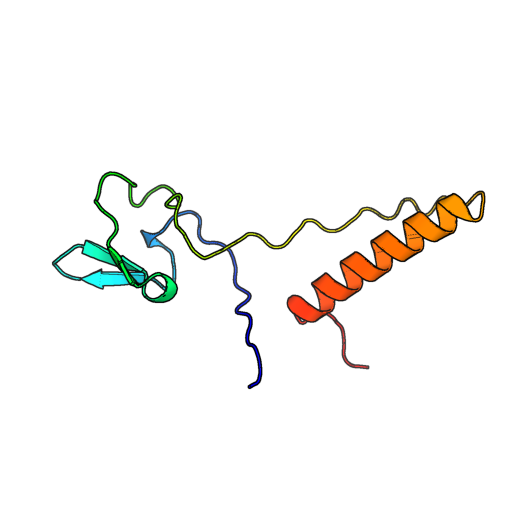 . CYS A 1 82 ? -11.493 -2.327 6.952 1.00 95.25 82 CYS A N 1
ATOM 614 C CA . CYS A 1 82 ? -11.394 -1.740 5.613 1.00 95.25 82 CYS A CA 1
ATOM 615 C C . CYS A 1 82 ? -10.077 -2.115 4.920 1.00 95.25 82 CYS A C 1
ATOM 617 O O . CYS A 1 82 ? -10.079 -2.363 3.715 1.00 95.25 82 CYS A O 1
ATOM 619 N N . LEU A 1 83 ? -8.962 -2.146 5.658 1.00 95.38 83 LEU A N 1
ATOM 620 C CA . LEU A 1 83 ? -7.678 -2.599 5.120 1.00 95.38 83 LEU A CA 1
ATOM 621 C C . LEU A 1 83 ? -7.725 -4.092 4.774 1.00 95.38 83 LEU A C 1
ATOM 623 O O . LEU A 1 83 ? -7.276 -4.460 3.694 1.00 95.38 83 LEU A O 1
ATOM 627 N N . ASP A 1 84 ? -8.348 -4.921 5.613 1.00 94.38 84 ASP A N 1
ATOM 628 C CA . ASP A 1 84 ? -8.495 -6.357 5.363 1.00 94.38 84 ASP A CA 1
ATOM 629 C C . ASP A 1 84 ? -9.321 -6.639 4.095 1.00 94.38 84 ASP A C 1
ATOM 631 O O . ASP A 1 84 ? -8.988 -7.515 3.295 1.00 94.38 84 ASP A O 1
ATOM 635 N N . ALA A 1 85 ? -10.369 -5.846 3.850 1.00 93.62 85 ALA A N 1
ATOM 636 C CA . ALA A 1 85 ? -11.157 -5.931 2.622 1.00 93.62 85 ALA A CA 1
ATOM 637 C C . ALA A 1 85 ? -10.356 -5.534 1.366 1.00 93.62 85 ALA A C 1
ATOM 639 O O . ALA A 1 85 ? -10.586 -6.086 0.290 1.00 93.62 85 ALA A O 1
ATOM 640 N N . ILE A 1 86 ? -9.423 -4.583 1.488 1.00 92.88 86 ILE A N 1
ATOM 641 C CA . ILE A 1 86 ? -8.542 -4.152 0.391 1.00 92.88 86 ILE A CA 1
ATOM 642 C C . ILE A 1 86 ? -7.461 -5.205 0.117 1.00 92.88 86 ILE A C 1
ATOM 644 O O . ILE A 1 86 ? -7.195 -5.516 -1.041 1.00 92.88 86 ILE A O 1
ATOM 648 N N . GLU A 1 87 ? -6.854 -5.759 1.167 1.00 91.38 87 GLU A N 1
ATOM 649 C CA . GLU A 1 87 ? -5.808 -6.786 1.072 1.00 91.38 87 GLU A CA 1
ATOM 650 C C . GLU A 1 87 ? -6.366 -8.173 0.705 1.00 91.38 87 GLU A C 1
ATOM 652 O O . GLU A 1 87 ? -5.602 -9.083 0.388 1.00 91.38 87 GLU A O 1
ATOM 657 N N . GLY A 1 88 ? -7.693 -8.343 0.710 1.00 84.31 88 GLY A N 1
ATOM 658 C CA . GLY A 1 88 ? -8.348 -9.623 0.439 1.00 84.31 88 GLY A CA 1
ATOM 659 C C . GLY A 1 88 ? -8.195 -10.636 1.578 1.00 84.31 88 GLY A C 1
ATOM 660 O O . GLY A 1 88 ? -8.398 -11.828 1.358 1.00 84.31 88 GLY A O 1
ATOM 661 N N . SER A 1 89 ? -7.831 -10.176 2.779 1.00 69.94 89 SER A N 1
ATOM 662 C CA . SER A 1 89 ? -7.733 -10.977 4.005 1.00 69.94 89 SER A CA 1
ATOM 663 C C . SER A 1 89 ? -9.044 -11.041 4.791 1.00 69.94 89 SER A C 1
ATOM 665 O O . SER A 1 89 ? -9.124 -11.783 5.767 1.00 69.94 89 SER A O 1
ATOM 667 N N . ALA A 1 90 ? -10.075 -10.296 4.381 1.00 59.81 90 ALA A N 1
ATOM 668 C CA . ALA A 1 90 ? -11.425 -10.472 4.901 1.00 59.81 90 ALA A CA 1
ATOM 669 C C . ALA A 1 90 ? -11.945 -11.857 4.480 1.00 59.81 90 ALA A C 1
ATOM 671 O O . ALA A 1 90 ? -12.356 -12.057 3.336 1.00 59.81 90 ALA A O 1
ATOM 672 N N . GLU A 1 91 ? -11.871 -12.827 5.392 1.00 50.97 91 GLU A N 1
ATOM 673 C CA . GLU A 1 91 ? -12.418 -14.163 5.183 1.00 50.97 91 GLU A CA 1
ATOM 674 C C . GLU A 1 91 ? -13.904 -14.049 4.811 1.00 50.97 91 GLU A C 1
ATOM 676 O O . GLU A 1 91 ? -14.724 -13.508 5.553 1.00 50.97 91 GLU A O 1
ATOM 681 N N . HIS A 1 92 ? -14.239 -14.527 3.613 1.00 45.84 92 HIS A N 1
ATOM 682 C CA . HIS A 1 92 ? -15.613 -14.789 3.218 1.00 45.84 92 HIS A CA 1
ATOM 683 C C . HIS A 1 92 ? -16.080 -16.054 3.955 1.00 45.84 92 HIS A C 1
ATOM 685 O O . HIS A 1 92 ? -15.872 -17.159 3.452 1.00 45.84 92 HIS A O 1
ATOM 691 N N . GLU A 1 93 ? -16.669 -15.896 5.143 1.00 39.09 93 GLU A N 1
ATOM 692 C CA . GLU A 1 93 ? -17.584 -16.901 5.717 1.00 39.09 93 GLU A CA 1
ATOM 693 C C . GLU A 1 93 ? -18.946 -16.888 5.003 1.00 39.09 93 GLU A C 1
ATOM 695 O O . GLU A 1 93 ? -19.476 -15.786 4.713 1.00 39.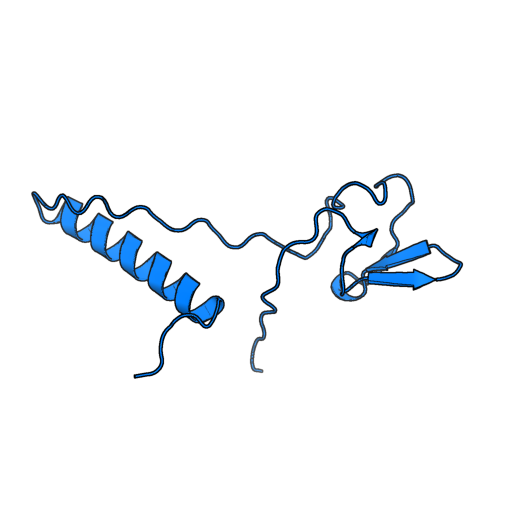09 93 GLU A O 1
#

Organism: NCBI:txid2763669

Secondary structure (DSSP, 8-state):
--------PPPSSGGG-TTEEEETTEEEEGGGTEE--SSS-TTS--TT-S--PPPPPPPP----SSHHHHHHHHHHHHHHHHHHHHHT-S---